Protein AF-U5SCN6-F1 (afdb_monomer_lite)

Organism: NCBI:txid1266845

Sequence (80 aa):
MIYLLMTVVLVLGGLTYIQATEINKLKSLFSYNQSKMIKDALEYLKVMNEIQTIKNIRQDYYPIDLVQAKKIVEKAKSRR

pLDDT: mean 82.96, std 8.08, range [58.78, 90.75]

Structure (mmCIF, N/CA/C/O backbone):
data_AF-U5SCN6-F1
#
_entry.id   AF-U5SCN6-F1
#
loop_
_atom_site.group_PDB
_atom_site.id
_atom_site.type_symbol
_atom_site.label_atom_id
_atom_site.label_alt_id
_atom_site.label_comp_id
_atom_site.label_asym_id
_atom_site.label_entity_id
_atom_site.label_seq_id
_atom_site.pdbx_PDB_ins_code
_atom_site.Cartn_x
_atom_site.Cartn_y
_atom_site.Cartn_z
_atom_site.occupancy
_atom_site.B_iso_or_equiv
_atom_site.auth_seq_id
_atom_site.auth_comp_id
_atom_site.auth_asym_id
_atom_site.auth_atom_id
_atom_site.pdbx_PDB_model_num
ATOM 1 N N . MET A 1 1 ? 24.242 -7.814 -36.095 1.00 69.56 1 MET A N 1
ATOM 2 C CA . MET A 1 1 ? 23.349 -8.327 -35.027 1.00 69.56 1 MET A CA 1
ATOM 3 C C . MET A 1 1 ? 23.319 -7.439 -33.784 1.00 69.56 1 MET A C 1
ATOM 5 O O . MET A 1 1 ? 22.228 -7.092 -33.360 1.00 69.56 1 MET A O 1
ATOM 9 N N . ILE A 1 2 ? 24.464 -7.016 -33.234 1.00 83.12 2 ILE A N 1
ATOM 10 C CA . ILE A 1 2 ? 24.530 -6.155 -32.030 1.00 83.12 2 ILE A CA 1
ATOM 11 C C . ILE A 1 2 ? 23.785 -4.816 -32.171 1.00 83.12 2 ILE A C 1
ATOM 13 O O . ILE A 1 2 ? 23.053 -4.429 -31.266 1.00 83.12 2 ILE A O 1
ATOM 17 N N . TYR A 1 3 ? 23.894 -4.146 -33.321 1.00 85.38 3 TYR A N 1
ATOM 18 C CA . TYR A 1 3 ? 23.195 -2.875 -33.551 1.00 85.38 3 TYR A CA 1
ATOM 19 C C . TYR A 1 3 ? 21.669 -3.012 -33.533 1.00 85.38 3 TYR A C 1
ATOM 21 O O . TYR A 1 3 ? 20.991 -2.143 -32.999 1.00 85.38 3 TYR A O 1
ATOM 29 N N . LEU A 1 4 ? 21.154 -4.130 -34.052 1.00 84.62 4 LEU A N 1
ATOM 30 C CA . LEU A 1 4 ? 19.727 -4.460 -34.092 1.00 84.62 4 LEU A CA 1
ATOM 31 C 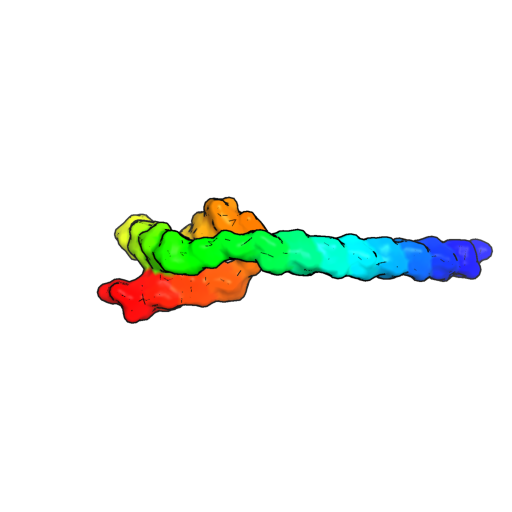C . LEU A 1 4 ? 19.188 -4.737 -32.679 1.00 84.62 4 LEU A C 1
ATOM 33 O O . LEU A 1 4 ? 18.129 -4.245 -32.306 1.00 84.62 4 LEU A O 1
ATOM 37 N N . LEU A 1 5 ? 19.968 -5.449 -31.859 1.00 84.19 5 LEU A N 1
ATOM 38 C CA . LEU A 1 5 ? 19.668 -5.665 -30.439 1.00 84.19 5 LEU A CA 1
ATOM 39 C C . LEU A 1 5 ? 19.620 -4.347 -29.655 1.00 84.19 5 LEU A C 1
ATOM 41 O O . LEU A 1 5 ? 18.671 -4.118 -28.911 1.00 84.19 5 LEU A O 1
ATOM 45 N N . MET A 1 6 ? 20.592 -3.456 -29.864 1.00 87.50 6 MET A N 1
ATOM 46 C CA . MET A 1 6 ? 20.618 -2.139 -29.214 1.00 87.50 6 MET A CA 1
ATOM 47 C C . MET A 1 6 ? 19.390 -1.292 -29.563 1.00 87.50 6 MET A C 1
ATOM 49 O O . MET A 1 6 ? 18.830 -0.635 -28.687 1.00 87.50 6 MET A O 1
ATOM 53 N N . THR A 1 7 ? 18.927 -1.334 -30.818 1.00 87.00 7 THR A N 1
ATOM 54 C CA . THR A 1 7 ? 17.720 -0.593 -31.222 1.00 87.00 7 THR A CA 1
ATOM 55 C C . THR A 1 7 ? 16.472 -1.149 -30.542 1.00 87.00 7 THR A C 1
ATOM 57 O O . THR A 1 7 ? 15.661 -0.380 -30.035 1.00 87.00 7 THR A O 1
ATOM 60 N N . VAL A 1 8 ? 16.338 -2.476 -30.465 1.00 87.94 8 VAL A N 1
ATOM 61 C CA . VAL A 1 8 ? 15.205 -3.129 -29.790 1.00 87.94 8 VAL A CA 1
ATOM 62 C C . VAL A 1 8 ? 15.174 -2.788 -28.298 1.00 87.94 8 VAL A C 1
ATOM 64 O O . VAL A 1 8 ? 14.114 -2.455 -27.773 1.00 87.94 8 VAL A O 1
ATOM 67 N N . VAL A 1 9 ? 16.326 -2.791 -27.620 1.00 90.00 9 VAL A N 1
ATOM 68 C CA . VAL A 1 9 ? 16.415 -2.421 -26.197 1.00 90.00 9 VAL A CA 1
ATOM 69 C C . VAL A 1 9 ? 15.995 -0.967 -25.969 1.00 90.00 9 VAL A C 1
ATOM 71 O O . VAL A 1 9 ? 15.243 -0.692 -25.035 1.00 90.00 9 VAL A O 1
ATOM 74 N N . LEU A 1 10 ? 16.413 -0.041 -26.837 1.00 86.56 10 LEU A N 1
ATOM 75 C CA . LEU A 1 10 ? 16.021 1.369 -26.745 1.00 86.56 10 LEU A CA 1
ATOM 76 C C . LEU A 1 10 ? 14.515 1.571 -26.948 1.00 86.56 10 LEU A C 1
ATOM 78 O O . LEU A 1 10 ? 13.892 2.324 -26.200 1.00 86.56 10 LEU A O 1
ATOM 82 N N . VAL A 1 11 ? 13.916 0.873 -27.916 1.00 89.38 11 VAL A N 1
ATOM 83 C CA . VAL A 1 11 ? 12.468 0.950 -28.167 1.00 89.38 11 VAL A CA 1
ATOM 84 C C . VAL A 1 11 ? 11.679 0.395 -26.977 1.00 89.38 11 VAL A C 1
ATOM 86 O O . VAL A 1 11 ? 10.726 1.027 -26.522 1.00 89.38 11 VAL A O 1
ATOM 89 N N . LEU A 1 12 ? 12.102 -0.740 -26.413 1.00 87.75 12 LEU A N 1
ATOM 9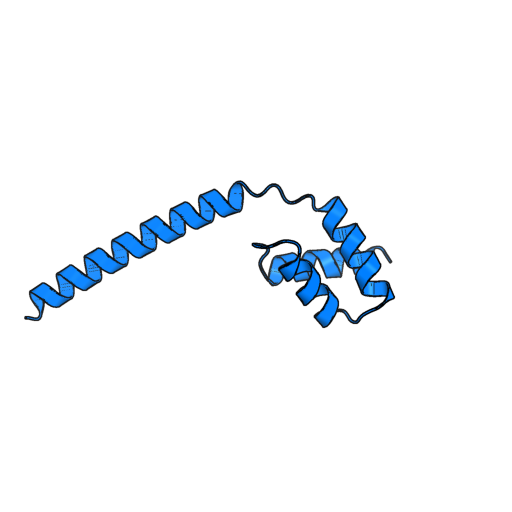0 C CA . LEU A 1 12 ? 11.467 -1.330 -25.229 1.00 87.75 12 LEU A CA 1
ATOM 91 C C . LEU A 1 12 ? 11.615 -0.439 -23.985 1.00 87.75 12 LEU A C 1
ATOM 93 O O . LEU A 1 12 ? 10.662 -0.280 -23.217 1.00 87.75 12 LEU A O 1
ATOM 97 N N . GLY A 1 13 ? 12.777 0.193 -23.805 1.00 85.88 13 GLY A N 1
ATOM 98 C CA . GLY A 1 13 ? 13.011 1.177 -22.746 1.00 85.88 13 GLY A CA 1
ATOM 99 C C . GLY A 1 13 ? 12.104 2.406 -22.872 1.00 85.88 13 GLY A C 1
ATOM 100 O O . GLY A 1 13 ? 11.522 2.859 -21.889 1.00 85.88 13 GLY A O 1
ATOM 101 N N . GLY A 1 14 ? 11.913 2.914 -24.092 1.00 84.25 14 GLY A N 1
ATOM 102 C CA . GLY A 1 14 ? 11.003 4.033 -24.347 1.00 84.25 14 GLY A CA 1
ATOM 103 C C . GLY A 1 14 ? 9.539 3.684 -24.061 1.00 84.25 14 GLY A C 1
ATOM 104 O O . GLY A 1 14 ? 8.835 4.442 -23.396 1.00 84.25 14 GLY A O 1
ATOM 105 N N . LEU A 1 15 ? 9.085 2.508 -24.503 1.00 87.19 15 LEU A N 1
ATOM 106 C CA . LEU A 1 15 ? 7.710 2.046 -24.276 1.00 87.19 15 LEU A CA 1
ATOM 107 C C . LEU A 1 15 ? 7.399 1.844 -22.788 1.00 87.19 15 LEU A C 1
ATOM 109 O O . LEU A 1 15 ? 6.347 2.271 -22.314 1.00 87.19 15 LEU A O 1
ATOM 113 N N . THR A 1 16 ? 8.321 1.237 -22.038 1.00 82.06 16 THR A N 1
ATOM 114 C CA . THR A 1 16 ? 8.158 1.030 -20.587 1.00 82.06 16 THR A CA 1
ATOM 115 C C . THR A 1 16 ? 8.087 2.353 -19.825 1.00 82.06 16 THR A C 1
ATOM 117 O O . THR A 1 16 ? 7.279 2.488 -18.904 1.00 82.06 16 THR A O 1
ATOM 120 N N . TYR A 1 17 ? 8.854 3.362 -20.245 1.00 86.38 17 TYR A N 1
ATOM 121 C CA . TYR A 1 17 ? 8.792 4.705 -19.667 1.00 86.38 17 TYR A CA 1
ATOM 122 C C . TYR A 1 17 ? 7.432 5.392 -19.893 1.00 86.38 17 TYR A C 1
ATOM 124 O O . TYR A 1 17 ? 6.852 5.963 -18.961 1.00 86.38 17 TYR A O 1
ATOM 132 N N . ILE A 1 18 ? 6.890 5.308 -21.112 1.00 84.69 18 ILE A N 1
ATOM 133 C CA . ILE A 1 18 ? 5.576 5.881 -21.445 1.00 84.69 18 ILE A CA 1
ATOM 134 C C . ILE A 1 18 ? 4.475 5.197 -20.624 1.00 84.69 18 ILE A C 1
ATOM 136 O O . ILE A 1 18 ? 3.682 5.880 -19.975 1.00 84.69 18 ILE A O 1
ATOM 140 N N . GLN A 1 19 ? 4.489 3.861 -20.559 1.00 80.88 19 GLN A N 1
ATOM 141 C CA . GLN A 1 19 ? 3.528 3.091 -19.763 1.00 80.88 19 GLN A CA 1
ATOM 142 C C . GLN A 1 19 ? 3.581 3.460 -18.275 1.00 80.88 19 GLN A C 1
ATOM 144 O O . GLN A 1 19 ? 2.541 3.673 -17.653 1.00 80.88 19 GLN A O 1
ATOM 149 N N . ALA A 1 20 ? 4.777 3.599 -17.695 1.00 80.12 20 ALA A N 1
ATOM 150 C CA . ALA A 1 20 ? 4.927 4.009 -16.298 1.00 80.12 20 ALA A CA 1
ATOM 151 C C . ALA A 1 20 ? 4.321 5.400 -16.033 1.00 80.12 20 ALA A C 1
ATOM 153 O O . ALA A 1 20 ? 3.689 5.629 -14.998 1.00 80.12 20 ALA A O 1
ATOM 154 N N . THR A 1 21 ? 4.472 6.322 -16.985 1.00 79.88 21 THR A N 1
ATOM 155 C CA . THR A 1 21 ? 3.935 7.684 -16.883 1.00 79.88 21 THR A CA 1
ATOM 156 C C . THR A 1 21 ? 2.405 7.693 -16.918 1.00 79.88 21 THR A C 1
ATOM 158 O O . THR A 1 21 ? 1.770 8.382 -16.116 1.00 79.88 21 THR A O 1
ATOM 161 N N . GLU A 1 22 ? 1.797 6.899 -17.799 1.00 78.81 22 GLU A N 1
ATOM 162 C CA . GLU A 1 22 ? 0.339 6.759 -17.868 1.00 78.81 22 GLU A CA 1
ATOM 163 C C . GLU A 1 22 ? -0.236 6.075 -16.627 1.00 78.81 22 GLU A C 1
ATOM 165 O O . GLU A 1 22 ? -1.231 6.546 -16.078 1.00 78.81 22 GLU A O 1
ATOM 170 N N . ILE A 1 23 ? 0.430 5.037 -16.111 1.00 77.19 23 ILE A N 1
ATOM 171 C CA . ILE A 1 23 ? 0.039 4.377 -14.857 1.00 77.19 23 ILE A CA 1
ATOM 172 C C . ILE A 1 23 ? 0.055 5.373 -13.695 1.00 77.19 23 ILE A C 1
ATOM 174 O O . ILE A 1 23 ? -0.869 5.380 -12.885 1.00 77.19 23 ILE A O 1
ATOM 178 N N . ASN A 1 24 ? 1.064 6.242 -13.612 1.00 72.19 24 ASN A N 1
ATOM 179 C CA . ASN A 1 24 ? 1.129 7.255 -12.559 1.00 72.19 24 ASN A CA 1
ATOM 180 C C . ASN A 1 24 ? 0.007 8.294 -12.683 1.00 72.19 24 ASN A C 1
ATOM 182 O O . ASN A 1 24 ? -0.592 8.667 -11.672 1.00 72.19 24 ASN A O 1
ATOM 186 N N . LYS A 1 25 ? -0.340 8.711 -13.908 1.00 71.69 25 LYS A N 1
ATOM 187 C CA . LYS A 1 25 ? -1.508 9.574 -14.149 1.00 71.69 25 LYS A CA 1
ATOM 188 C C . LYS A 1 25 ? -2.807 8.883 -13.733 1.00 71.69 25 LYS A C 1
ATOM 190 O O . LYS A 1 25 ? -3.590 9.473 -12.994 1.00 71.69 25 LYS A O 1
ATOM 195 N N . LEU A 1 26 ? -3.004 7.624 -14.121 1.00 68.50 26 LEU A N 1
ATOM 196 C CA . LEU A 1 26 ? -4.172 6.824 -13.740 1.00 68.50 26 LEU A CA 1
ATOM 197 C C . LEU A 1 26 ? -4.267 6.648 -12.220 1.00 68.50 26 LEU A C 1
ATOM 199 O O . LEU A 1 26 ? -5.329 6.867 -11.647 1.00 68.50 26 LEU A O 1
ATOM 203 N N . LYS A 1 27 ? -3.151 6.349 -11.544 1.00 64.12 27 LYS A N 1
ATOM 204 C CA . LYS A 1 27 ? -3.082 6.277 -10.076 1.00 64.12 27 LYS A CA 1
ATOM 205 C C . LYS A 1 27 ? -3.443 7.604 -9.409 1.00 64.12 27 LYS A C 1
ATOM 207 O O . LYS A 1 27 ? -4.102 7.588 -8.377 1.00 64.12 27 LYS A O 1
ATOM 212 N N . SER A 1 28 ? -3.041 8.740 -9.982 1.00 66.50 28 SER A N 1
ATOM 213 C CA . SER A 1 28 ? -3.358 10.065 -9.426 1.00 66.50 28 SER A CA 1
ATOM 214 C C . SER A 1 28 ? -4.839 10.443 -9.537 1.00 66.50 28 SER A C 1
ATOM 216 O O . SER A 1 28 ? -5.324 11.247 -8.747 1.00 66.50 28 SER A O 1
ATOM 218 N N . LEU A 1 29 ? -5.565 9.837 -10.483 1.00 63.53 29 LEU A N 1
ATOM 219 C CA . LEU A 1 29 ? -7.005 10.037 -10.659 1.00 63.53 29 LEU A CA 1
ATOM 220 C C . LEU A 1 29 ? -7.842 9.213 -9.668 1.00 63.53 29 LEU A C 1
ATOM 222 O O . LEU A 1 29 ? -9.032 9.487 -9.502 1.00 63.53 29 LEU A O 1
ATOM 226 N N . PHE A 1 30 ? -7.244 8.239 -8.972 1.00 62.03 30 PHE A N 1
ATOM 227 C CA . PHE A 1 30 ? -7.914 7.558 -7.867 1.00 62.03 30 PHE A CA 1
ATOM 228 C C . PHE A 1 30 ? -8.027 8.505 -6.666 1.00 62.03 30 PHE A C 1
ATOM 230 O O . PHE A 1 30 ? -7.098 8.677 -5.876 1.00 62.03 30 PHE A O 1
ATOM 237 N N . SER A 1 31 ? -9.204 9.113 -6.509 1.00 58.78 31 SER A N 1
ATOM 238 C CA . SER A 1 31 ? -9.569 9.826 -5.287 1.00 58.78 31 SER A CA 1
ATOM 239 C C . SER A 1 31 ? -9.876 8.812 -4.187 1.00 58.78 31 SER A C 1
ATOM 241 O O . SER A 1 31 ? -10.968 8.249 -4.095 1.00 58.78 31 SER A O 1
ATOM 243 N N . TYR A 1 32 ? -8.875 8.535 -3.359 1.00 66.75 32 TYR A N 1
ATOM 244 C CA . TYR A 1 32 ? -9.027 7.669 -2.201 1.00 66.75 32 TYR A CA 1
ATOM 245 C C . TYR A 1 32 ? -9.736 8.417 -1.072 1.00 66.75 32 TYR A C 1
ATOM 247 O O . TYR A 1 32 ? -9.200 9.374 -0.508 1.00 66.75 32 TYR A O 1
ATOM 255 N N . ASN A 1 33 ? -10.925 7.951 -0.683 1.00 74.62 33 ASN A N 1
ATOM 256 C CA . ASN A 1 33 ? -11.603 8.453 0.509 1.00 74.62 33 ASN A CA 1
ATOM 257 C C . ASN A 1 33 ? -10.882 7.944 1.771 1.00 74.62 33 ASN A C 1
ATOM 259 O O . ASN A 1 33 ? -11.255 6.925 2.355 1.00 74.62 33 ASN A O 1
ATOM 263 N N . GLN A 1 34 ? -9.833 8.663 2.182 1.00 75.62 34 GLN A N 1
ATOM 264 C CA . GLN A 1 34 ? -9.006 8.309 3.340 1.00 75.62 34 GLN A CA 1
ATOM 265 C C . GLN A 1 34 ? -9.830 8.126 4.620 1.00 75.62 34 GLN A C 1
ATOM 267 O O . GLN A 1 34 ? -9.519 7.251 5.424 1.00 75.62 34 GLN A O 1
ATOM 272 N N . SER A 1 35 ? -10.893 8.912 4.809 1.00 79.88 35 SER A N 1
ATOM 273 C CA . SER A 1 35 ? -11.762 8.804 5.984 1.00 79.88 35 SER A CA 1
ATOM 274 C C . SER A 1 35 ? -12.474 7.453 6.044 1.00 79.88 35 SER A C 1
ATOM 276 O O . SER A 1 35 ? -12.542 6.849 7.114 1.00 79.88 35 SER A O 1
ATOM 278 N N . LYS A 1 36 ? -12.950 6.950 4.897 1.00 84.19 36 LYS A N 1
ATOM 279 C CA . LYS A 1 36 ? -13.561 5.618 4.805 1.00 84.19 36 LYS A CA 1
ATOM 280 C C . LYS A 1 36 ? -12.534 4.520 5.095 1.00 84.19 36 LYS A C 1
ATOM 282 O O . LYS A 1 36 ? -12.785 3.658 5.924 1.00 84.19 36 LYS A O 1
ATOM 287 N N . MET A 1 37 ? -11.339 4.618 4.514 1.00 84.50 37 MET A N 1
ATOM 288 C CA . MET A 1 37 ? -10.274 3.624 4.712 1.00 84.50 37 MET A CA 1
ATOM 289 C C . MET A 1 37 ? -9.796 3.533 6.162 1.00 84.50 37 MET A C 1
ATOM 291 O O . MET A 1 37 ? -9.504 2.446 6.646 1.00 84.50 37 MET A O 1
ATOM 295 N N . ILE A 1 38 ? -9.724 4.664 6.871 1.00 86.12 38 ILE A N 1
ATOM 296 C CA . ILE A 1 38 ? -9.382 4.679 8.299 1.00 86.12 38 ILE A CA 1
ATOM 297 C C . ILE A 1 38 ? -10.485 4.001 9.123 1.00 86.12 38 ILE A C 1
ATOM 299 O O . ILE A 1 38 ? -10.172 3.276 10.067 1.00 86.12 38 ILE A O 1
ATOM 303 N N . LYS A 1 39 ? -11.761 4.215 8.774 1.00 88.00 39 LYS A N 1
ATOM 304 C CA . LYS A 1 39 ? -12.894 3.573 9.452 1.00 88.00 39 LYS A CA 1
ATOM 305 C C . LYS A 1 39 ? -12.881 2.055 9.250 1.00 88.00 39 LYS A C 1
ATOM 307 O O . LYS A 1 39 ? -12.982 1.323 10.229 1.00 88.00 39 LYS A O 1
ATOM 312 N N . ASP A 1 40 ? -12.663 1.600 8.023 1.00 87.06 40 ASP A N 1
ATOM 313 C CA . ASP A 1 40 ? -12.600 0.170 7.707 1.00 87.06 40 ASP A CA 1
ATOM 314 C C . ASP A 1 40 ? -11.370 -0.484 8.360 1.00 87.06 40 ASP A C 1
ATOM 316 O O . ASP A 1 40 ? -11.460 -1.565 8.938 1.00 87.06 40 ASP A O 1
ATOM 320 N N . ALA A 1 41 ? -10.224 0.209 8.383 1.00 87.81 41 ALA A N 1
ATOM 321 C CA . ALA A 1 41 ? -9.032 -0.258 9.090 1.00 87.81 41 ALA A CA 1
ATOM 322 C C . ALA A 1 41 ? -9.259 -0.368 10.608 1.00 87.81 41 ALA A C 1
ATOM 324 O O . ALA A 1 41 ? -8.778 -1.313 11.231 1.00 87.81 41 ALA A O 1
ATOM 325 N N . LEU A 1 42 ? -10.004 0.566 11.213 1.00 90.06 42 LEU A N 1
ATOM 326 C CA . LEU A 1 42 ? -10.416 0.485 12.618 1.00 90.06 42 LEU A CA 1
ATOM 327 C C . LEU A 1 42 ? -11.311 -0.730 12.880 1.00 90.06 42 LEU A C 1
ATOM 329 O O . LEU A 1 42 ? -11.157 -1.377 13.915 1.00 90.06 42 LEU A O 1
ATOM 333 N N . GLU A 1 43 ? -12.239 -1.040 11.973 1.00 89.31 43 GLU A N 1
ATOM 334 C CA . GLU A 1 43 ? -13.094 -2.224 12.082 1.00 89.31 43 GLU A CA 1
ATOM 335 C C . GLU A 1 43 ? -12.279 -3.510 11.970 1.00 89.31 43 GLU A C 1
ATOM 337 O O . GLU A 1 43 ? -12.390 -4.372 12.840 1.00 89.31 43 GLU A O 1
ATOM 342 N N . TYR A 1 44 ? -11.379 -3.610 10.993 1.00 90.38 44 TYR A N 1
ATOM 343 C CA . TYR A 1 44 ? -10.490 -4.761 10.865 1.00 90.38 44 TYR A CA 1
ATOM 344 C C . TYR A 1 44 ? -9.587 -4.942 12.091 1.00 90.38 44 TYR A C 1
ATOM 346 O O . TYR A 1 44 ? -9.540 -6.040 12.643 1.00 90.38 44 TYR A O 1
ATOM 354 N N . LEU A 1 45 ? -8.976 -3.877 12.620 1.00 89.75 45 LEU A N 1
ATOM 355 C CA . LEU A 1 45 ? -8.128 -3.944 13.822 1.00 89.75 45 LEU A CA 1
ATOM 356 C C . LEU A 1 45 ? -8.857 -4.419 15.096 1.00 89.75 45 LEU A C 1
ATOM 358 O O . LEU A 1 45 ? -8.198 -4.721 16.098 1.00 89.75 45 LEU A O 1
ATOM 362 N N . LYS A 1 46 ? -10.197 -4.468 15.109 1.00 87.62 46 LYS A N 1
ATOM 363 C CA . LYS A 1 46 ? -10.961 -5.077 16.213 1.00 87.62 46 LYS A CA 1
ATOM 364 C C . LYS A 1 46 ? -10.963 -6.601 16.154 1.00 87.62 46 LYS A C 1
ATOM 366 O O . LYS A 1 46 ? -11.091 -7.228 17.200 1.00 87.62 46 LYS A O 1
ATOM 371 N N . VAL A 1 47 ? -10.848 -7.177 14.959 1.00 90.25 47 VAL A N 1
ATOM 372 C CA . VAL A 1 47 ? -11.086 -8.608 14.710 1.00 90.25 47 VAL A CA 1
ATOM 373 C C . VAL A 1 47 ? -9.822 -9.343 14.262 1.00 90.25 47 VAL A C 1
ATOM 375 O O . VAL A 1 47 ? -9.723 -10.552 14.444 1.00 90.25 47 VAL A O 1
ATOM 378 N N . MET A 1 48 ? -8.843 -8.637 13.689 1.00 89.38 48 MET A N 1
ATOM 379 C CA . MET A 1 48 ? -7.6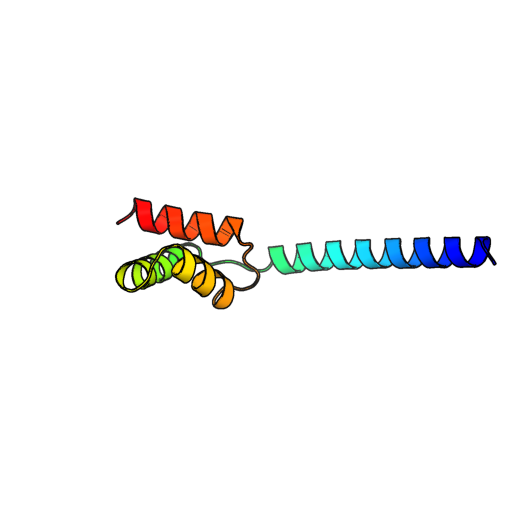26 -9.235 13.137 1.00 89.38 48 MET A CA 1
ATOM 380 C C . MET A 1 48 ? -6.361 -8.450 13.494 1.00 89.38 48 MET A C 1
ATOM 382 O O . MET A 1 48 ? -6.409 -7.319 13.982 1.00 89.38 48 MET A O 1
ATOM 386 N N . ASN A 1 49 ? -5.203 -9.070 13.256 1.00 90.44 49 ASN A N 1
ATOM 387 C CA . ASN A 1 49 ? -3.912 -8.451 13.536 1.00 90.44 49 ASN A CA 1
ATOM 388 C C . ASN A 1 49 ? -3.550 -7.359 12.505 1.00 90.44 49 ASN A C 1
ATOM 390 O O . ASN A 1 49 ? -4.170 -7.214 11.448 1.00 90.44 49 ASN A O 1
ATOM 394 N N . GLU A 1 50 ? -2.519 -6.575 12.817 1.00 87.25 50 GLU A N 1
ATOM 395 C CA . GLU A 1 50 ? -2.091 -5.429 12.003 1.00 87.25 50 GLU A CA 1
ATOM 396 C C . GLU A 1 50 ? -1.677 -5.840 10.580 1.00 87.25 50 GLU A C 1
ATOM 398 O O . GLU A 1 50 ? -2.063 -5.199 9.604 1.00 87.25 50 GLU A O 1
ATOM 403 N N . ILE A 1 51 ? -0.956 -6.956 10.447 1.00 90.12 51 ILE A N 1
ATOM 404 C CA . ILE A 1 51 ? -0.457 -7.455 9.159 1.00 90.12 51 ILE A CA 1
ATOM 405 C C . ILE A 1 51 ? -1.617 -7.888 8.250 1.00 90.12 51 ILE A C 1
ATOM 407 O O . ILE A 1 51 ? -1.639 -7.538 7.068 1.00 90.12 51 ILE A O 1
ATOM 411 N N . GLN A 1 52 ? -2.601 -8.612 8.791 1.00 90.75 52 GLN A N 1
ATOM 412 C CA . GLN A 1 52 ? -3.810 -9.002 8.061 1.00 90.75 52 GLN A CA 1
ATOM 413 C C . GLN A 1 52 ? -4.640 -7.778 7.678 1.00 90.75 52 GLN A C 1
ATOM 415 O O . GLN A 1 52 ? -5.096 -7.688 6.541 1.00 90.75 52 GLN A O 1
ATOM 420 N N . THR A 1 53 ? -4.745 -6.792 8.572 1.00 90.38 53 THR A N 1
ATOM 421 C CA . THR A 1 53 ? -5.472 -5.551 8.286 1.00 90.38 53 THR A CA 1
ATOM 422 C C . THR A 1 53 ? -4.845 -4.780 7.121 1.00 90.38 53 THR A C 1
ATOM 424 O O . THR A 1 53 ? -5.553 -4.351 6.213 1.00 90.38 53 THR A O 1
ATOM 427 N N . ILE A 1 54 ? -3.513 -4.647 7.091 1.00 89.38 54 ILE A N 1
ATOM 428 C CA . ILE A 1 54 ? -2.795 -4.002 5.978 1.00 89.38 54 ILE A CA 1
ATOM 429 C C . ILE A 1 54 ? -3.053 -4.749 4.665 1.00 89.38 54 ILE A C 1
ATOM 431 O O . ILE A 1 54 ? -3.248 -4.116 3.626 1.00 89.38 54 ILE A O 1
ATOM 435 N N . LYS A 1 55 ? -3.059 -6.088 4.701 1.00 89.69 55 LYS A N 1
ATOM 436 C CA . LYS A 1 55 ? -3.324 -6.916 3.520 1.00 89.69 55 LYS A CA 1
ATOM 437 C C . LYS A 1 55 ? -4.738 -6.683 2.979 1.00 89.69 55 LYS A C 1
ATOM 439 O O . LYS A 1 55 ? -4.862 -6.451 1.779 1.00 89.69 55 LYS A O 1
ATOM 444 N N . ASN A 1 56 ? -5.751 -6.679 3.845 1.00 90.44 56 ASN A N 1
ATOM 445 C CA . ASN A 1 56 ? -7.148 -6.479 3.449 1.00 90.44 56 ASN A CA 1
ATOM 446 C C . ASN A 1 56 ? -7.383 -5.071 2.896 1.00 90.44 56 ASN A C 1
ATOM 448 O O . ASN A 1 56 ? -7.861 -4.936 1.777 1.00 90.44 56 ASN A O 1
ATOM 452 N N . ILE A 1 57 ? -6.897 -4.027 3.582 1.00 89.12 57 ILE A N 1
ATOM 453 C CA . ILE A 1 57 ? -6.986 -2.642 3.085 1.00 89.12 57 ILE A CA 1
ATOM 454 C C . ILE A 1 57 ? -6.365 -2.504 1.693 1.00 89.12 57 ILE A C 1
ATOM 456 O O . ILE A 1 57 ? -6.895 -1.797 0.841 1.00 89.12 57 ILE A O 1
ATOM 460 N N . ARG A 1 58 ? -5.254 -3.198 1.425 1.00 88.81 58 ARG A N 1
ATOM 461 C CA . ARG A 1 58 ? -4.608 -3.162 0.109 1.00 88.81 58 ARG A CA 1
ATOM 462 C C . ARG A 1 58 ? -5.392 -3.911 -0.974 1.00 88.81 58 ARG A C 1
ATOM 464 O O . ARG A 1 58 ? -5.261 -3.566 -2.144 1.00 88.81 58 ARG A O 1
ATOM 471 N N . GLN A 1 59 ? -6.152 -4.941 -0.602 1.00 86.94 59 GLN A N 1
ATOM 472 C CA . GLN A 1 59 ? -7.019 -5.677 -1.525 1.00 86.94 59 GLN A CA 1
ATOM 473 C C . GLN A 1 59 ? -8.284 -4.880 -1.853 1.00 86.94 59 GLN A C 1
ATOM 475 O O . GLN A 1 59 ? -8.608 -4.733 -3.028 1.00 86.94 59 GLN A O 1
ATOM 480 N N . ASP A 1 60 ? -8.937 -4.312 -0.841 1.00 86.44 60 ASP A N 1
ATOM 481 C CA . ASP A 1 60 ? -10.210 -3.598 -1.002 1.00 86.44 60 ASP A CA 1
ATOM 482 C C . ASP A 1 60 ? -10.042 -2.233 -1.680 1.00 86.44 60 ASP A C 1
ATOM 484 O O . ASP A 1 60 ? -10.956 -1.730 -2.333 1.00 86.44 60 ASP A O 1
ATOM 488 N N . TYR A 1 61 ? -8.853 -1.640 -1.554 1.00 82.38 61 TYR A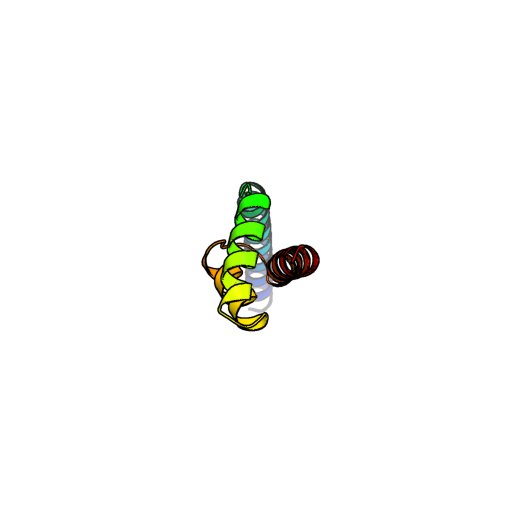 N 1
ATOM 489 C CA . TYR A 1 61 ? -8.546 -0.304 -2.051 1.00 82.38 61 TYR A CA 1
ATOM 490 C C . TYR A 1 61 ? -7.360 -0.283 -3.022 1.00 82.38 61 TYR A C 1
ATOM 492 O O . TYR A 1 61 ? -6.511 0.607 -2.980 1.00 82.38 61 TYR A O 1
ATOM 500 N N . TYR A 1 62 ? -7.275 -1.260 -3.924 1.00 72.19 62 TYR A N 1
ATOM 501 C CA . TYR A 1 62 ? -6.299 -1.222 -5.016 1.00 72.19 62 TYR A CA 1
ATOM 502 C C . TYR A 1 62 ? -6.493 0.039 -5.894 1.00 72.19 62 TYR A C 1
ATOM 504 O O . TYR A 1 62 ? -7.641 0.385 -6.182 1.00 72.19 62 TYR A O 1
ATOM 512 N N . PRO A 1 63 ? -5.428 0.709 -6.388 1.00 74.62 63 PRO A N 1
ATOM 513 C CA . PRO A 1 63 ? -3.995 0.409 -6.248 1.00 74.62 63 PRO A CA 1
ATOM 514 C C . PRO A 1 63 ? -3.259 1.185 -5.130 1.00 74.62 63 PRO A C 1
ATOM 516 O O . PRO A 1 63 ? -2.302 1.916 -5.406 1.00 74.62 63 PRO A O 1
ATOM 519 N N . ILE A 1 64 ? -3.646 1.020 -3.861 1.00 81.75 64 ILE A N 1
ATOM 520 C CA . ILE A 1 64 ? -2.865 1.545 -2.727 1.00 81.75 64 ILE A CA 1
ATOM 521 C C . ILE A 1 64 ? -1.551 0.766 -2.545 1.00 81.75 64 ILE A C 1
ATOM 523 O O . ILE A 1 64 ? -1.527 -0.464 -2.482 1.00 81.75 64 ILE A O 1
ATOM 527 N N . ASP A 1 65 ? -0.438 1.490 -2.401 1.00 84.81 65 ASP A N 1
ATOM 528 C CA . ASP A 1 65 ? 0.866 0.887 -2.105 1.00 84.81 65 ASP A CA 1
ATOM 529 C C . ASP A 1 65 ? 0.949 0.391 -0.652 1.00 84.81 65 ASP A C 1
ATOM 531 O O . ASP A 1 65 ? 0.297 0.918 0.251 1.00 84.81 65 ASP A O 1
ATOM 535 N N . LEU A 1 66 ? 1.838 -0.571 -0.380 1.00 86.56 66 LEU A N 1
ATOM 536 C CA . LEU A 1 66 ? 2.030 -1.130 0.967 1.00 86.56 66 LEU A CA 1
ATOM 537 C C . LEU A 1 66 ? 2.300 -0.050 2.031 1.00 86.56 66 LEU A C 1
ATOM 539 O O . LEU A 1 66 ? 1.755 -0.115 3.129 1.00 86.56 66 LEU A O 1
ATOM 543 N N . VAL A 1 67 ? 3.116 0.954 1.700 1.00 86.31 67 VAL A N 1
ATOM 544 C CA . VAL A 1 67 ? 3.452 2.062 2.610 1.00 86.31 67 VAL A CA 1
ATOM 545 C C . VAL A 1 67 ? 2.219 2.905 2.932 1.00 86.31 67 VAL A C 1
ATOM 547 O O . VAL A 1 67 ? 2.035 3.329 4.072 1.00 86.31 67 VAL A O 1
ATOM 550 N N . GLN A 1 68 ? 1.361 3.140 1.940 1.00 84.62 68 GLN A N 1
ATOM 551 C CA . GLN A 1 68 ? 0.131 3.904 2.117 1.00 84.62 68 GLN A CA 1
ATOM 552 C C . GLN A 1 68 ? -0.878 3.122 2.969 1.00 84.62 68 GLN A C 1
ATOM 554 O O . GLN A 1 68 ? -1.410 3.675 3.929 1.00 84.62 68 GLN A O 1
ATOM 559 N N . ALA A 1 69 ? -1.056 1.823 2.700 1.00 86.75 69 ALA A N 1
ATOM 560 C CA . ALA A 1 69 ? -1.886 0.941 3.521 1.00 86.75 69 ALA A CA 1
ATOM 561 C C . ALA A 1 69 ? -1.388 0.895 4.976 1.00 86.75 69 ALA A C 1
ATOM 563 O O . ALA A 1 69 ? -2.175 1.080 5.901 1.00 86.75 69 ALA A O 1
ATOM 564 N N . LYS A 1 70 ? -0.071 0.759 5.192 1.00 89.88 70 LYS A N 1
ATOM 565 C CA . LYS A 1 70 ? 0.529 0.809 6.534 1.00 89.88 70 LYS A CA 1
ATOM 566 C C . LYS A 1 70 ? 0.225 2.129 7.247 1.00 89.88 70 LYS A C 1
ATOM 568 O O . LYS A 1 70 ? -0.229 2.103 8.383 1.00 89.88 70 LYS A O 1
ATOM 573 N N . LYS A 1 71 ? 0.399 3.275 6.575 1.00 88.50 71 LYS A N 1
ATOM 574 C CA . LYS A 1 71 ? 0.081 4.599 7.145 1.00 88.50 71 LYS A CA 1
ATOM 575 C C . LYS A 1 71 ? -1.390 4.733 7.546 1.00 88.50 71 LYS A C 1
ATOM 577 O O . LYS A 1 71 ? -1.684 5.383 8.545 1.00 88.50 71 LYS A O 1
ATOM 582 N N . ILE A 1 72 ? -2.313 4.154 6.777 1.00 87.00 72 ILE A N 1
ATOM 583 C CA . ILE A 1 72 ? -3.747 4.153 7.107 1.00 87.00 72 ILE A CA 1
ATOM 584 C C . ILE A 1 72 ? -3.997 3.329 8.373 1.00 87.00 72 ILE A C 1
ATOM 586 O O . ILE A 1 72 ? -4.674 3.806 9.281 1.00 87.00 72 ILE A O 1
ATOM 590 N N . VAL A 1 73 ? -3.412 2.132 8.463 1.00 89.69 73 VAL A N 1
ATOM 591 C CA . VAL A 1 73 ? -3.565 1.246 9.627 1.00 89.69 73 VAL A CA 1
ATOM 592 C C . VAL A 1 73 ? -2.906 1.832 10.880 1.00 89.69 73 VAL A C 1
ATOM 594 O O . VAL A 1 73 ? -3.513 1.812 11.947 1.00 89.69 73 VAL A O 1
ATOM 597 N N . GLU A 1 74 ? -1.724 2.443 10.766 1.00 90.12 74 GLU A N 1
ATOM 598 C CA . GLU A 1 74 ? -1.079 3.168 11.872 1.00 90.12 74 GLU A CA 1
ATOM 599 C C . GLU A 1 74 ? -1.938 4.351 12.351 1.00 90.12 74 GLU A C 1
ATOM 601 O O . GLU A 1 74 ? -2.143 4.510 13.554 1.00 90.12 74 GLU A O 1
ATOM 606 N N . LYS A 1 75 ? -2.515 5.139 11.429 1.00 87.00 75 LYS A N 1
ATOM 607 C CA . LYS A 1 75 ? -3.461 6.220 11.770 1.00 87.00 75 LYS A CA 1
ATOM 608 C C . LYS A 1 75 ? -4.743 5.707 12.426 1.00 87.00 75 LYS A C 1
ATOM 610 O O . LYS A 1 75 ? -5.305 6.394 13.275 1.00 87.00 75 LYS A O 1
ATOM 615 N N . ALA A 1 76 ? -5.236 4.542 12.016 1.00 87.19 76 ALA A N 1
ATOM 616 C CA . ALA A 1 76 ? -6.383 3.898 12.648 1.00 87.19 76 ALA A CA 1
ATOM 617 C C . ALA A 1 76 ? -6.030 3.470 14.080 1.00 87.19 76 ALA A C 1
ATOM 619 O O . ALA A 1 76 ? -6.757 3.782 15.017 1.00 87.19 76 ALA A O 1
ATOM 620 N N . LYS A 1 77 ? -4.864 2.846 14.270 1.00 87.50 77 LYS A N 1
ATOM 621 C CA . LYS A 1 77 ? -4.365 2.407 15.577 1.00 87.50 77 LYS A CA 1
ATOM 622 C C . LYS A 1 77 ? -4.121 3.566 16.544 1.00 87.50 77 LYS A C 1
ATOM 624 O O . LYS A 1 77 ? -4.433 3.423 17.714 1.00 87.50 77 LYS A O 1
ATOM 629 N N . SER A 1 78 ? -3.625 4.711 16.070 1.00 84.06 78 SER A N 1
ATOM 630 C CA . SER A 1 78 ? -3.415 5.897 16.916 1.00 84.06 78 SER A CA 1
ATOM 631 C C . SER A 1 78 ? -4.711 6.604 17.335 1.00 84.06 78 SER A C 1
ATOM 633 O O . SER A 1 78 ? -4.662 7.519 18.150 1.00 84.06 78 SER A O 1
ATOM 635 N N . ARG A 1 79 ? -5.851 6.266 16.716 1.00 75.62 79 ARG A N 1
ATOM 636 C CA . ARG A 1 79 ? -7.184 6.817 17.027 1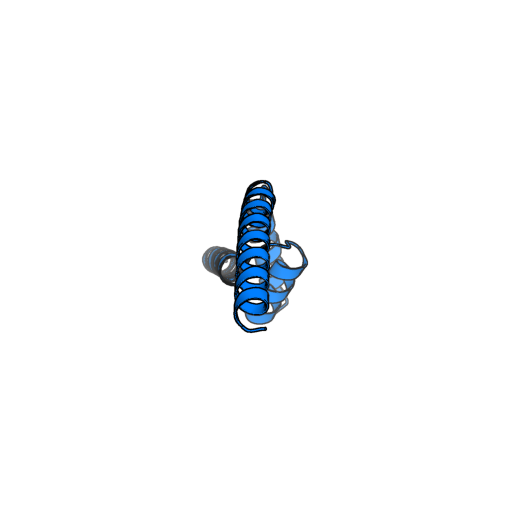.00 75.62 79 ARG A CA 1
ATOM 637 C C . ARG A 1 79 ? -8.047 5.866 17.862 1.00 75.62 79 ARG A C 1
ATOM 639 O O . ARG A 1 79 ? -9.171 6.234 18.199 1.00 75.62 79 ARG A O 1
ATOM 646 N N . ARG A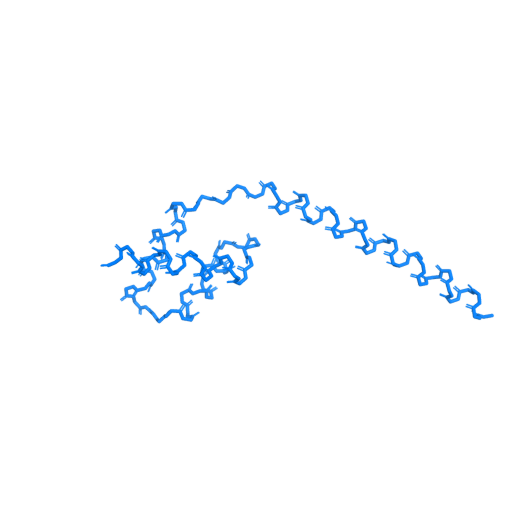 1 80 ? -7.555 4.654 18.113 1.00 61.84 80 ARG A N 1
ATOM 647 C CA . ARG A 1 80 ? -8.152 3.665 19.010 1.00 61.84 80 ARG A CA 1
ATOM 648 C C . ARG A 1 80 ? -7.685 3.929 20.435 1.00 61.84 80 ARG A C 1
ATOM 650 O O . ARG A 1 80 ? -8.520 3.713 21.335 1.00 61.84 80 ARG A O 1
#

Radius of gyration: 19.12 Å; chains: 1; bounding box: 38×19×54 Å

Secondary structure (DSSP, 8-state):
-HHHHHHHHHHHHHHHHHHHHHHHHHHHH----HHHHHHHHHHHHHHS-HHHHHHHHHHHTTT--HHHHHHHHHHHHTT-

Foldseek 3Di:
DVVVVVVVVVVVVVVVVVVVVVVVVVVVPPPDPLVVLLVQLLVCVVPDDLVVSLVVSVVVRPPDDSVRSNVSNVVSVVVD